Protein AF-A0A522DAP2-F1 (afdb_monomer)

Mean predicted aligned error: 5.96 Å

Foldseek 3Di:
DDDDPPPDPDQDQWWWFQDPPPRDIDIDGADPPDAAQWDQDPPPRDIDGADDPQPHSCCRGIPDHHRVVVND

Structure (mmCIF, N/CA/C/O backbone):
data_AF-A0A522DAP2-F1
#
_entry.id   AF-A0A522DAP2-F1
#
loop_
_atom_site.group_PDB
_atom_site.id
_atom_site.type_symbol
_atom_site.label_atom_id
_atom_site.label_alt_id
_atom_site.label_comp_id
_atom_site.label_asym_id
_atom_site.label_entity_id
_atom_site.label_seq_id
_atom_site.pdbx_PDB_ins_code
_atom_site.Cartn_x
_atom_site.Cartn_y
_atom_site.Cartn_z
_atom_site.occupancy
_atom_site.B_iso_or_equiv
_atom_site.auth_seq_id
_atom_site.auth_comp_id
_atom_site.auth_asym_id
_atom_site.auth_atom_id
_atom_site.pdbx_PDB_model_num
ATOM 1 N N . MET A 1 1 ? -33.207 -0.545 30.259 1.00 47.00 1 MET A N 1
ATOM 2 C CA . MET A 1 1 ? -31.878 -1.162 30.431 1.00 47.00 1 MET A CA 1
ATOM 3 C C . MET A 1 1 ? -31.242 -1.187 29.061 1.00 47.00 1 MET A C 1
ATOM 5 O O . MET A 1 1 ? -31.591 -2.015 28.235 1.00 47.00 1 MET A O 1
ATOM 9 N N . SER A 1 2 ? -30.461 -0.148 28.808 1.00 60.91 2 SER A N 1
ATOM 10 C CA . SER A 1 2 ? -29.615 0.070 27.642 1.00 60.91 2 SER A CA 1
ATOM 11 C C . SER A 1 2 ? -28.525 -0.995 27.598 1.00 60.91 2 SER A C 1
ATOM 13 O O . SER A 1 2 ? -27.832 -1.163 28.597 1.00 60.91 2 SER A O 1
ATOM 15 N N . ILE A 1 3 ? -28.377 -1.680 26.464 1.00 56.31 3 ILE A N 1
ATOM 16 C CA . ILE A 1 3 ? -27.088 -2.221 26.032 1.00 56.31 3 ILE A CA 1
ATOM 17 C C . ILE A 1 3 ? -26.969 -1.940 24.537 1.00 56.31 3 ILE A C 1
ATOM 19 O O . ILE A 1 3 ? -27.853 -2.252 23.741 1.00 56.31 3 ILE A O 1
ATOM 23 N N . ASP A 1 4 ? -25.880 -1.261 24.239 1.00 58.72 4 ASP A N 1
ATOM 24 C CA . ASP A 1 4 ? -25.450 -0.664 22.996 1.00 58.72 4 ASP A CA 1
ATOM 25 C C . ASP A 1 4 ? -25.271 -1.695 21.871 1.00 58.72 4 ASP A C 1
ATOM 27 O O . ASP A 1 4 ? -24.393 -2.553 21.931 1.00 58.72 4 ASP A O 1
ATOM 31 N N . ILE A 1 5 ? -26.060 -1.572 20.801 1.00 58.22 5 ILE A N 1
ATOM 32 C CA . ILE A 1 5 ? -25.683 -2.107 19.487 1.00 58.22 5 ILE A CA 1
ATOM 33 C C . ILE A 1 5 ? -24.873 -1.003 18.808 1.00 58.22 5 ILE A C 1
ATOM 35 O O . ILE A 1 5 ? -25.389 -0.220 18.014 1.00 58.22 5 ILE A O 1
ATOM 39 N N . LEU A 1 6 ? -23.602 -0.886 19.188 1.00 55.25 6 LEU A N 1
ATOM 40 C CA . LEU A 1 6 ? -22.617 -0.208 18.358 1.00 55.25 6 LEU A CA 1
ATOM 41 C C . LEU A 1 6 ? -22.078 -1.253 17.382 1.00 55.25 6 LEU A C 1
ATOM 43 O O . LEU A 1 6 ? -21.085 -1.920 17.657 1.00 55.25 6 LEU A O 1
ATOM 47 N N . 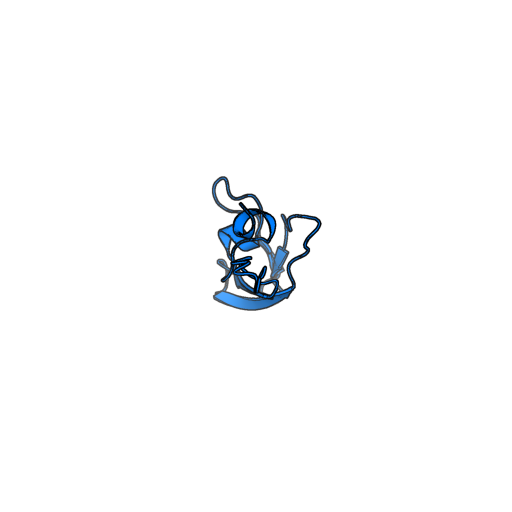GLU A 1 7 ? -22.741 -1.398 16.235 1.00 57.72 7 GLU A N 1
ATOM 48 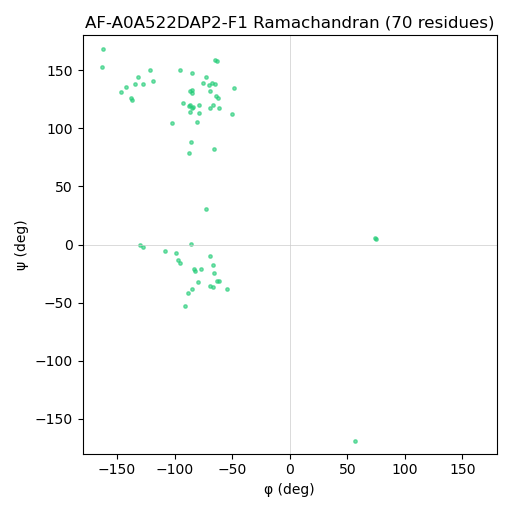C CA . GLU A 1 7 ? -22.072 -1.871 15.022 1.00 57.72 7 GLU A CA 1
ATOM 49 C C . GLU A 1 7 ? -21.049 -0.799 14.613 1.00 57.72 7 GLU A C 1
ATOM 51 O O . GLU A 1 7 ? -21.323 0.085 13.805 1.00 57.72 7 GLU A O 1
ATOM 56 N N . GLN A 1 8 ? -19.873 -0.824 15.236 1.00 54.69 8 GLN A N 1
ATOM 57 C CA . GLN A 1 8 ? -18.682 -0.175 14.703 1.00 54.69 8 GLN A CA 1
ATOM 58 C C . GLN A 1 8 ? -17.832 -1.279 14.095 1.00 54.69 8 GLN A C 1
ATOM 60 O O . GLN A 1 8 ? -17.239 -2.077 14.816 1.00 54.69 8 GLN A O 1
ATOM 65 N N . SER A 1 9 ? -17.824 -1.351 12.766 1.00 69.31 9 SER A N 1
ATOM 66 C CA . SER A 1 9 ? -16.929 -2.215 12.002 1.00 69.31 9 SER A CA 1
ATOM 67 C C . SER A 1 9 ? -15.497 -1.994 12.493 1.00 69.31 9 SER A C 1
ATOM 69 O O . SER A 1 9 ? -14.952 -0.899 12.345 1.00 69.31 9 SER A O 1
ATOM 71 N N . GLU A 1 10 ? -14.904 -2.999 13.134 1.00 87.38 10 GLU A N 1
ATOM 72 C CA . GLU A 1 10 ? -13.531 -2.909 13.623 1.00 87.38 10 GLU A CA 1
ATOM 73 C C . GLU A 1 10 ? -12.586 -2.706 12.430 1.00 87.38 10 GLU A C 1
ATOM 75 O O . GLU A 1 10 ? -12.622 -3.464 11.459 1.00 87.38 10 GLU A O 1
ATOM 80 N N . ILE A 1 11 ? -11.761 -1.656 12.477 1.00 93.12 11 ILE A N 1
ATOM 81 C CA . ILE A 1 11 ? -10.797 -1.364 11.414 1.00 93.12 11 ILE A CA 1
ATOM 82 C C . ILE A 1 11 ? -9.707 -2.436 11.432 1.00 93.12 11 ILE A C 1
ATOM 84 O O . ILE A 1 11 ? -8.938 -2.549 12.387 1.00 93.12 11 ILE A O 1
ATOM 88 N N . ILE A 1 12 ? -9.598 -3.187 10.340 1.00 95.81 12 ILE A N 1
ATOM 89 C CA . ILE A 1 12 ? -8.595 -4.233 10.168 1.00 95.81 12 ILE A CA 1
ATOM 90 C C . ILE A 1 12 ? -7.316 -3.583 9.649 1.00 95.81 12 ILE A C 1
ATOM 92 O O . ILE A 1 12 ? -7.296 -3.025 8.553 1.00 95.81 12 ILE A O 1
ATOM 96 N N . LEU A 1 13 ? -6.231 -3.659 10.422 1.00 96.44 13 LEU A N 1
ATOM 97 C CA . LEU A 1 13 ? -4.952 -3.042 10.047 1.00 96.44 13 LEU A CA 1
ATOM 98 C C . LEU A 1 13 ? -3.977 -3.992 9.355 1.00 96.44 13 LEU A C 1
ATOM 100 O O . LEU A 1 13 ? -3.039 -3.513 8.729 1.00 96.44 13 LEU A O 1
ATOM 104 N N . GLN A 1 14 ? -4.177 -5.306 9.430 1.00 97.94 14 GLN A N 1
ATOM 105 C CA . GLN A 1 14 ? -3.325 -6.254 8.711 1.00 97.94 14 GLN A CA 1
ATOM 106 C C . GLN A 1 14 ? -3.821 -6.432 7.278 1.00 97.94 14 GLN A C 1
ATOM 108 O O . GLN A 1 14 ? -5.006 -6.671 7.042 1.00 97.94 14 GLN A O 1
ATOM 113 N N . SER A 1 15 ? -2.912 -6.315 6.316 1.00 98.19 15 SER A N 1
ATOM 114 C CA . SER A 1 15 ? -3.192 -6.601 4.912 1.00 98.19 15 SER A CA 1
ATOM 115 C C . SER A 1 15 ? -1.991 -7.272 4.271 1.00 98.19 15 SER A C 1
ATOM 117 O O . SER A 1 15 ? -0.862 -6.802 4.390 1.00 98.19 15 SER A O 1
ATOM 119 N N . VAL A 1 16 ? -2.244 -8.322 3.499 1.00 98.50 16 VAL A N 1
ATOM 120 C CA . VAL A 1 16 ? -1.238 -8.935 2.634 1.00 98.50 16 VAL A CA 1
ATOM 121 C C . VAL A 1 16 ? -1.110 -8.084 1.380 1.00 98.50 16 VAL A C 1
ATOM 123 O O . VAL A 1 16 ? -2.095 -7.876 0.677 1.00 98.50 16 VAL A O 1
ATOM 126 N N . ILE A 1 17 ? 0.082 -7.555 1.111 1.00 98.31 17 ILE A N 1
ATOM 127 C CA . ILE A 1 17 ? 0.401 -6.894 -0.156 1.00 98.31 17 ILE A CA 1
ATOM 128 C C . ILE A 1 17 ? 0.865 -7.959 -1.143 1.00 98.31 17 ILE A C 1
ATOM 130 O O . ILE A 1 17 ? 1.890 -8.602 -0.914 1.00 98.31 17 ILE A O 1
ATOM 134 N N . HIS A 1 18 ? 0.149 -8.090 -2.258 1.00 98.44 18 HIS A N 1
ATOM 135 C CA . HIS A 1 18 ? 0.536 -8.926 -3.388 1.00 98.44 18 HIS A CA 1
ATOM 136 C C . HIS A 1 18 ? 1.328 -8.108 -4.415 1.00 98.44 18 HIS A C 1
ATOM 138 O O . HIS A 1 18 ? 0.847 -7.112 -4.950 1.00 98.44 18 HIS A O 1
ATOM 144 N N . CYS A 1 19 ? 2.558 -8.510 -4.728 1.00 98.44 19 CYS A N 1
ATOM 145 C CA . CYS A 1 19 ? 3.369 -7.832 -5.730 1.00 98.44 19 CYS A CA 1
A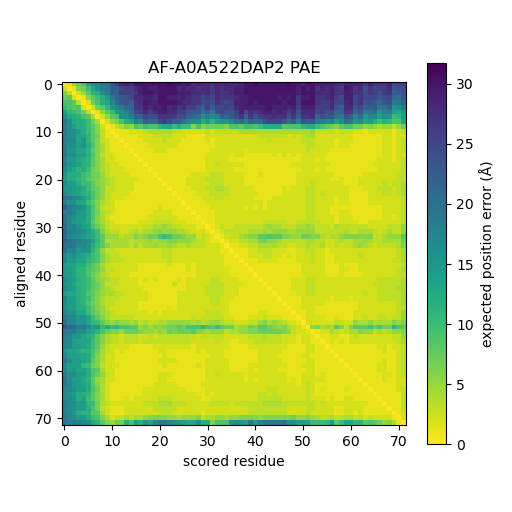TOM 146 C C . CYS A 1 19 ? 2.932 -8.239 -7.149 1.00 98.44 19 CYS A C 1
ATOM 148 O O . CYS A 1 19 ? 3.214 -9.366 -7.555 1.00 98.44 19 CYS A O 1
ATOM 150 N N . PRO A 1 20 ? 2.369 -7.331 -7.969 1.00 97.81 20 PRO A N 1
ATOM 151 C CA . PRO A 1 20 ? 1.899 -7.670 -9.316 1.00 97.81 20 PRO A CA 1
ATOM 152 C C . PRO A 1 20 ? 3.039 -7.985 -10.301 1.00 97.81 20 PRO A C 1
ATOM 154 O O . PRO A 1 20 ? 2.784 -8.420 -11.418 1.00 97.81 20 PRO A O 1
ATOM 157 N N . VAL A 1 21 ? 4.296 -7.733 -9.914 1.00 98.12 21 VAL A N 1
ATOM 158 C CA . VAL A 1 21 ? 5.477 -7.950 -10.762 1.00 98.12 21 VAL A CA 1
ATOM 159 C C . VAL A 1 21 ? 6.016 -9.375 -10.630 1.00 98.12 21 VAL A C 1
ATOM 161 O O . VAL A 1 21 ? 6.405 -9.969 -11.630 1.00 98.12 21 VAL A O 1
ATOM 164 N N . CYS A 1 22 ? 6.074 -9.923 -9.412 1.00 98.31 22 CYS A N 1
ATOM 165 C CA . CYS A 1 22 ? 6.684 -11.236 -9.156 1.00 98.31 22 CYS A CA 1
ATOM 166 C C . CYS A 1 22 ? 5.792 -12.220 -8.387 1.00 98.31 22 CYS A C 1
ATOM 168 O O . CYS A 1 22 ? 6.218 -13.346 -8.147 1.00 98.31 22 CYS A O 1
ATOM 170 N N . GLY A 1 23 ? 4.591 -11.811 -7.974 1.00 98.06 23 GLY A N 1
ATOM 171 C CA . GLY A 1 23 ? 3.670 -12.630 -7.185 1.00 98.06 23 GLY A CA 1
ATOM 172 C C . GLY A 1 23 ? 4.050 -12.789 -5.710 1.00 98.06 23 GLY A C 1
ATOM 173 O O . GLY A 1 23 ? 3.395 -13.542 -4.999 1.00 98.06 23 GLY A O 1
ATOM 174 N N . PHE A 1 24 ? 5.101 -12.111 -5.232 1.00 98.44 24 PHE A N 1
ATOM 175 C CA . PHE A 1 24 ? 5.487 -12.152 -3.821 1.00 98.44 24 PHE A CA 1
ATOM 176 C C . PHE A 1 24 ? 4.417 -11.518 -2.934 1.00 98.44 24 PHE A C 1
ATOM 178 O O . PHE A 1 24 ? 3.917 -10.436 -3.241 1.00 98.44 24 PHE A O 1
ATOM 185 N N . GLU A 1 25 ? 4.141 -12.153 -1.801 1.00 98.50 25 GLU A N 1
ATOM 186 C CA . GLU A 1 25 ? 3.171 -11.694 -0.817 1.00 98.50 25 GLU A CA 1
ATOM 187 C C . GLU A 1 25 ? 3.846 -11.414 0.519 1.00 98.50 25 GLU A C 1
ATOM 189 O O . GLU A 1 25 ? 4.738 -12.147 0.952 1.00 98.50 25 GLU A O 1
ATOM 194 N N . ARG A 1 26 ? 3.418 -10.341 1.185 1.00 98.12 26 ARG A N 1
ATOM 195 C CA . ARG A 1 26 ? 3.864 -10.026 2.542 1.00 98.12 26 ARG A CA 1
ATOM 196 C C . ARG A 1 26 ? 2.751 -9.359 3.327 1.00 98.12 26 ARG A C 1
ATOM 198 O O . ARG A 1 26 ? 2.141 -8.413 2.835 1.00 98.12 26 ARG A O 1
ATOM 205 N N . GLU A 1 27 ? 2.512 -9.846 4.538 1.00 98.50 27 GLU A N 1
ATOM 206 C CA . GLU A 1 27 ? 1.643 -9.164 5.492 1.00 98.50 27 GLU A CA 1
ATOM 207 C C . GLU A 1 27 ? 2.307 -7.874 5.975 1.00 98.50 27 GLU A C 1
ATOM 209 O O . GLU A 1 27 ? 3.486 -7.853 6.333 1.00 98.50 27 GLU A O 1
ATOM 214 N N . GLU A 1 28 ? 1.539 -6.795 5.947 1.00 97.88 28 GLU A N 1
ATOM 215 C CA . GLU A 1 28 ? 1.941 -5.466 6.372 1.00 97.88 28 GLU A CA 1
ATOM 216 C C . GLU A 1 28 ? 0.877 -4.871 7.284 1.00 97.88 28 GLU A C 1
ATOM 218 O O . GLU A 1 28 ? -0.328 -5.015 7.054 1.00 97.88 28 GLU A O 1
ATOM 223 N N . THR A 1 29 ? 1.332 -4.121 8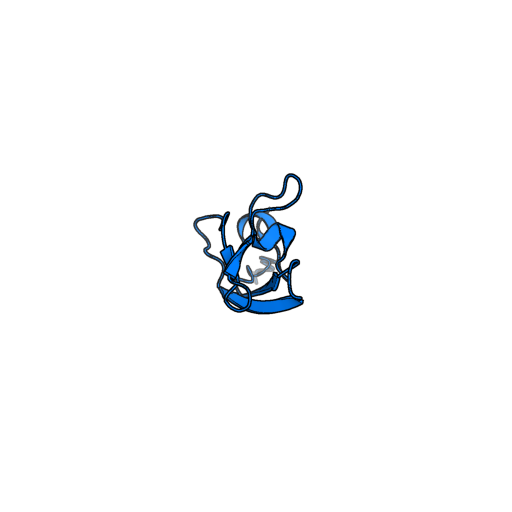.283 1.00 96.94 29 THR A N 1
ATOM 224 C CA . THR A 1 29 ? 0.447 -3.337 9.140 1.00 96.94 29 THR A CA 1
ATOM 225 C C . THR A 1 29 ? 0.212 -1.960 8.524 1.00 96.94 29 THR A C 1
ATOM 227 O O . THR A 1 29 ? 1.135 -1.165 8.334 1.00 96.94 29 THR A O 1
ATOM 230 N N . MET A 1 30 ? -1.047 -1.659 8.224 1.00 95.69 30 MET A N 1
ATOM 231 C CA . MET A 1 30 ?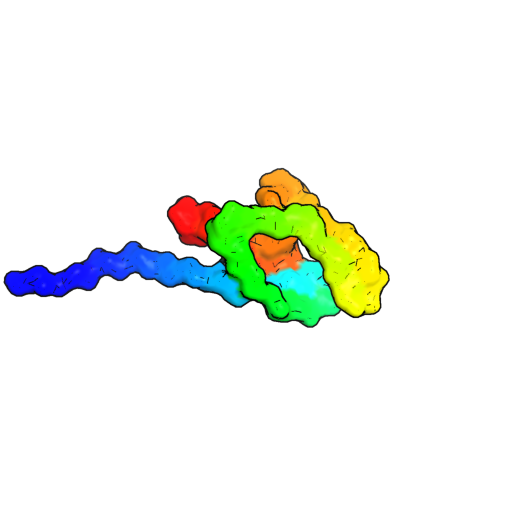 -1.486 -0.376 7.695 1.00 95.69 30 MET A CA 1
ATOM 232 C C . MET A 1 30 ? -1.387 0.724 8.750 1.00 95.69 30 MET A C 1
ATOM 234 O O . MET A 1 30 ? -1.797 0.563 9.899 1.00 95.69 30 MET A O 1
ATOM 238 N N . ARG A 1 31 ? -0.898 1.892 8.329 1.00 92.94 31 ARG A N 1
ATOM 239 C CA . ARG A 1 31 ? -0.949 3.107 9.142 1.00 92.94 31 ARG A CA 1
ATOM 240 C C . ARG A 1 31 ? -2.364 3.679 9.153 1.00 92.94 31 ARG A C 1
ATOM 242 O O . ARG A 1 31 ? -3.020 3.737 8.116 1.00 92.94 31 ARG A O 1
ATOM 249 N N . THR A 1 32 ? -2.812 4.147 10.313 1.00 88.94 32 THR A N 1
ATOM 250 C CA . THR A 1 32 ? -4.133 4.775 10.487 1.00 88.94 32 THR A CA 1
ATOM 251 C C . THR A 1 32 ? -4.150 6.253 10.096 1.00 88.94 32 THR A C 1
ATOM 253 O O . THR A 1 32 ? -5.201 6.785 9.746 1.00 88.94 32 THR A O 1
ATOM 256 N N . ASP A 1 33 ? -2.988 6.905 10.116 1.00 87.12 33 ASP A N 1
ATOM 257 C CA . ASP A 1 33 ? -2.815 8.349 9.937 1.00 87.12 33 ASP A CA 1
ATOM 258 C C . ASP A 1 33 ? -2.402 8.760 8.514 1.00 87.12 33 ASP A C 1
ATOM 260 O O . ASP A 1 33 ? -2.307 9.949 8.214 1.00 87.12 33 ASP A O 1
ATOM 264 N N . SER A 1 34 ? -2.104 7.800 7.634 1.00 87.94 34 SER A N 1
ATOM 265 C CA . SER A 1 34 ? -1.567 8.095 6.306 1.00 87.94 34 SER A CA 1
ATOM 266 C C . SER A 1 34 ? -1.684 6.925 5.331 1.00 87.94 34 SER A C 1
ATOM 268 O O . SER A 1 34 ? -1.681 5.752 5.701 1.00 87.94 34 SER A O 1
ATOM 270 N N . CYS A 1 35 ? -1.765 7.260 4.044 1.00 91.81 35 CYS A N 1
ATOM 271 C CA . CYS A 1 35 ? -1.754 6.293 2.955 1.00 91.81 35 CYS A CA 1
ATOM 272 C C . CYS A 1 35 ? -0.319 5.962 2.526 1.00 91.81 35 CYS A C 1
ATOM 274 O O . CYS A 1 35 ? 0.486 6.853 2.254 1.00 91.81 35 CYS A O 1
ATOM 276 N N . LEU A 1 36 ? -0.018 4.670 2.388 1.00 93.81 36 LEU A N 1
ATOM 277 C CA . LEU A 1 36 ? 1.238 4.209 1.806 1.00 93.81 36 LEU A CA 1
ATOM 278 C C . LEU A 1 36 ? 1.155 4.277 0.273 1.00 93.81 36 LEU A C 1
ATOM 280 O O . LEU A 1 36 ? 0.477 3.466 -0.345 1.00 93.81 36 LEU A O 1
ATOM 284 N N . VAL A 1 37 ? 1.809 5.255 -0.354 1.00 96.31 37 VAL A N 1
ATOM 285 C CA . VAL A 1 37 ? 1.744 5.475 -1.820 1.00 96.31 37 VAL A CA 1
ATOM 286 C C . VAL A 1 37 ? 2.906 4.856 -2.598 1.00 96.31 37 VAL A C 1
ATOM 288 O O . VAL A 1 37 ? 2.849 4.762 -3.817 1.00 96.31 37 VAL A O 1
ATOM 291 N N . ASN A 1 38 ? 3.968 4.434 -1.916 1.00 96.56 38 ASN A N 1
ATOM 292 C CA . ASN A 1 38 ? 5.066 3.690 -2.524 1.00 96.56 38 ASN A CA 1
ATOM 293 C C . ASN A 1 38 ? 5.410 2.507 -1.625 1.00 96.56 38 ASN A C 1
ATOM 295 O O . ASN A 1 38 ? 5.485 2.665 -0.407 1.00 96.56 38 ASN A O 1
ATOM 299 N N . TYR A 1 39 ? 5.665 1.349 -2.224 1.00 97.69 39 TYR A N 1
ATOM 300 C CA . TYR A 1 39 ? 6.096 0.157 -1.503 1.00 97.69 39 TYR A CA 1
ATOM 301 C C . TYR A 1 39 ? 7.209 -0.555 -2.265 1.00 97.69 39 TYR A C 1
ATOM 303 O O . TYR A 1 39 ? 7.051 -0.874 -3.441 1.00 97.69 39 TYR A O 1
ATOM 311 N N . LEU A 1 40 ? 8.340 -0.801 -1.604 1.00 98.25 40 LEU A N 1
ATOM 312 C CA . LEU A 1 40 ? 9.436 -1.577 -2.174 1.00 98.25 40 LEU A CA 1
ATOM 313 C C . LEU A 1 40 ? 9.154 -3.068 -1.969 1.00 98.25 40 LEU A C 1
ATOM 315 O O . LEU A 1 40 ? 9.094 -3.540 -0.834 1.00 98.25 40 LEU A O 1
ATOM 319 N N . CYS A 1 41 ? 9.017 -3.822 -3.059 1.00 98.19 41 CYS A N 1
ATOM 320 C CA . CYS A 1 41 ? 8.880 -5.269 -2.963 1.00 98.19 41 CYS A CA 1
ATOM 321 C C . CYS A 1 41 ? 10.180 -5.888 -2.435 1.00 98.19 41 CYS A C 1
ATOM 323 O O . CYS A 1 41 ? 11.226 -5.780 -3.073 1.00 98.19 41 CYS A O 1
ATOM 325 N N . ALA A 1 42 ? 10.102 -6.583 -1.298 1.00 97.19 42 ALA A N 1
ATOM 326 C CA . ALA A 1 42 ? 11.259 -7.215 -0.662 1.00 97.19 42 ALA A CA 1
ATOM 327 C C . ALA A 1 42 ? 11.857 -8.380 -1.475 1.00 97.19 42 ALA A C 1
ATOM 329 O O . ALA A 1 42 ? 12.991 -8.773 -1.223 1.00 97.19 42 ALA A O 1
ATOM 330 N N . SER A 1 43 ? 11.109 -8.927 -2.440 1.00 98.31 43 SER A N 1
ATOM 331 C CA . SER A 1 43 ? 11.558 -10.040 -3.282 1.00 98.31 43 SER A CA 1
ATOM 332 C C . SER A 1 43 ? 12.257 -9.575 -4.563 1.00 98.31 43 SER A C 1
ATOM 334 O O . SER A 1 43 ? 13.379 -9.994 -4.828 1.00 98.31 43 SER A O 1
ATOM 336 N N . CYS A 1 44 ? 11.627 -8.704 -5.360 1.00 98.38 44 CYS A N 1
ATOM 337 C CA . CYS A 1 44 ? 12.155 -8.302 -6.671 1.00 98.38 44 CYS A CA 1
ATOM 338 C C . CYS A 1 44 ? 12.687 -6.861 -6.731 1.00 98.38 44 CYS A C 1
ATOM 340 O O . CYS A 1 44 ? 13.211 -6.448 -7.761 1.00 98.38 44 CYS A O 1
ATOM 342 N N . GLY A 1 45 ? 12.535 -6.073 -5.661 1.00 98.25 45 GLY A N 1
ATOM 343 C CA . GLY A 1 45 ? 13.005 -4.686 -5.603 1.00 98.25 45 GLY A CA 1
ATOM 344 C C . GLY A 1 45 ? 12.180 -3.680 -6.414 1.00 98.25 45 GLY A C 1
ATOM 345 O O . GLY A 1 45 ? 12.557 -2.512 -6.494 1.00 98.25 45 GLY A O 1
ATOM 346 N N . SER A 1 46 ? 11.051 -4.077 -7.011 1.00 98.12 46 SER A N 1
ATOM 347 C CA . SER A 1 46 ? 10.170 -3.136 -7.712 1.00 98.12 46 SER A CA 1
ATOM 348 C C . SER A 1 46 ? 9.514 -2.158 -6.735 1.00 98.12 46 SER A C 1
ATOM 350 O O . SER A 1 46 ? 9.023 -2.578 -5.683 1.00 98.12 46 SER A O 1
ATOM 352 N N . ILE A 1 47 ? 9.414 -0.883 -7.114 1.00 98.38 47 ILE A N 1
ATOM 353 C CA . ILE A 1 47 ? 8.599 0.099 -6.389 1.00 98.38 47 ILE A CA 1
ATOM 354 C C . ILE A 1 47 ? 7.167 0.027 -6.918 1.00 98.38 47 ILE A C 1
ATOM 356 O O . ILE A 1 47 ? 6.905 0.363 -8.072 1.00 98.38 47 ILE A O 1
ATOM 360 N N . LEU A 1 48 ? 6.244 -0.397 -6.062 1.00 98.12 48 LEU A N 1
ATOM 361 C CA . LEU A 1 48 ? 4.815 -0.423 -6.343 1.00 98.12 48 LEU A CA 1
ATOM 362 C C . LEU A 1 48 ? 4.203 0.941 -6.035 1.00 98.12 48 LEU A C 1
ATOM 364 O O . LEU A 1 48 ? 4.440 1.505 -4.965 1.00 98.12 48 LEU A O 1
ATOM 3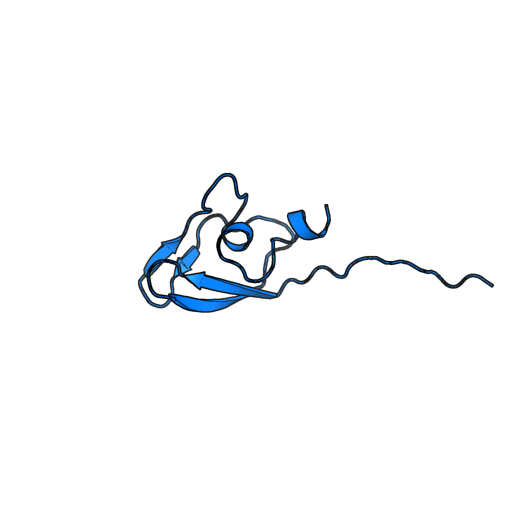68 N N . ARG A 1 49 ? 3.388 1.435 -6.965 1.00 97.56 49 ARG A N 1
ATOM 369 C CA . ARG A 1 49 ? 2.547 2.629 -6.825 1.00 97.56 49 ARG A CA 1
ATOM 370 C C . ARG A 1 49 ? 1.087 2.235 -7.033 1.00 97.56 49 ARG A C 1
ATOM 372 O O . ARG A 1 49 ? 0.864 1.287 -7.785 1.00 97.56 49 ARG A O 1
ATOM 379 N N . PRO A 1 50 ? 0.124 2.932 -6.404 1.00 96.88 50 PRO A N 1
ATOM 380 C CA . PRO A 1 50 ? -1.295 2.677 -6.605 1.00 96.88 50 PRO A CA 1
ATOM 381 C C . PRO A 1 50 ? -1.623 2.594 -8.096 1.00 96.88 50 PRO A C 1
ATOM 383 O O . PRO A 1 50 ? -1.127 3.394 -8.893 1.00 96.88 50 PRO A O 1
ATOM 386 N N . ALA A 1 51 ? -2.403 1.586 -8.457 1.00 91.88 51 ALA A N 1
ATOM 387 C CA . ALA A 1 51 ? -2.934 1.409 -9.795 1.00 91.88 51 ALA A CA 1
ATOM 388 C C . ALA A 1 51 ? -4.339 2.003 -9.853 1.00 91.88 51 ALA A C 1
ATOM 390 O O . ALA A 1 51 ? -5.070 1.964 -8.867 1.00 91.88 51 ALA A O 1
ATOM 391 N N . ASN A 1 52 ? -4.734 2.496 -11.027 1.00 84.94 52 ASN A N 1
ATOM 392 C CA . ASN A 1 52 ? -5.991 3.230 -11.197 1.00 84.94 52 ASN A CA 1
ATOM 393 C C . ASN A 1 52 ? -6.058 4.443 -10.244 1.00 84.94 52 ASN A C 1
ATOM 395 O O . ASN A 1 52 ? -5.064 4.814 -9.620 1.00 84.94 52 ASN A O 1
ATOM 399 N N . ASP A 1 53 ? -7.218 5.077 -10.117 1.00 89.62 53 ASP A N 1
ATOM 400 C CA . ASP A 1 53 ? -7.434 6.194 -9.184 1.00 89.62 53 ASP A CA 1
ATOM 401 C C . ASP A 1 53 ? -7.500 5.747 -7.700 1.00 89.62 53 ASP A C 1
ATOM 403 O O . ASP A 1 53 ? -8.194 6.347 -6.875 1.00 89.62 53 ASP A O 1
ATOM 407 N N . ASP A 1 54 ? -6.793 4.671 -7.333 1.00 95.31 54 ASP A N 1
ATOM 408 C CA . ASP A 1 54 ? -6.688 4.210 -5.953 1.00 95.31 54 ASP A CA 1
ATOM 409 C C . ASP A 1 54 ? -5.790 5.129 -5.120 1.00 95.31 54 ASP A C 1
ATOM 411 O O . ASP A 1 54 ? -4.743 5.615 -5.546 1.00 95.31 54 ASP A O 1
ATOM 415 N N . CYS A 1 55 ? -6.159 5.310 -3.853 1.00 93.81 55 CYS A N 1
ATOM 416 C CA . CYS A 1 55 ? -5.466 6.246 -2.973 1.00 93.81 55 CYS A CA 1
ATOM 417 C C . CYS A 1 55 ? -4.118 5.739 -2.425 1.00 93.81 55 CYS A C 1
ATOM 419 O O . CYS A 1 55 ? -3.321 6.543 -1.944 1.00 93.81 55 CYS A O 1
ATOM 421 N N . CYS A 1 56 ? -3.867 4.422 -2.399 1.00 96.62 56 CYS A N 1
ATOM 422 C CA . CYS A 1 56 ? -2.660 3.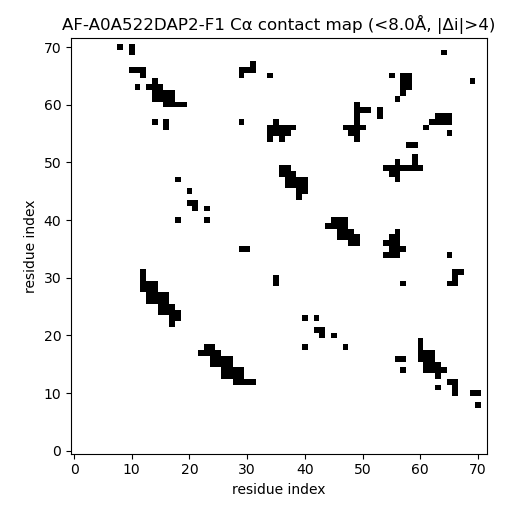844 -1.795 1.00 96.62 56 CYS A CA 1
ATOM 423 C C . CYS A 1 56 ? -2.389 2.402 -2.269 1.00 96.62 56 CYS A C 1
ATOM 425 O O . CYS A 1 56 ? -3.255 1.762 -2.863 1.00 96.62 56 CYS A O 1
ATOM 427 N N . VAL A 1 57 ? -1.198 1.870 -1.969 1.00 97.62 57 VAL A N 1
ATOM 428 C CA . VAL A 1 57 ? -0.777 0.518 -2.386 1.00 97.62 57 VAL A CA 1
ATOM 429 C C . VAL A 1 57 ? -1.669 -0.586 -1.821 1.00 97.62 57 VAL A C 1
ATOM 431 O O . VAL A 1 57 ? -1.876 -1.588 -2.493 1.00 97.62 57 VAL 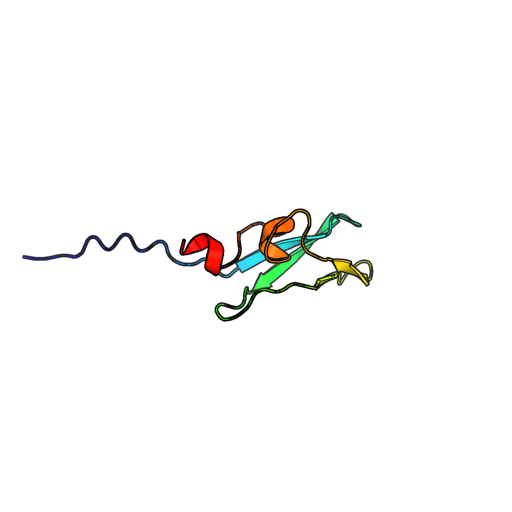A O 1
ATOM 434 N N . PHE A 1 58 ? -2.247 -0.399 -0.630 1.00 97.69 58 PHE A N 1
ATOM 435 C CA . PHE A 1 58 ? -3.193 -1.356 -0.046 1.00 97.69 58 PHE A CA 1
ATOM 436 C C . PHE A 1 58 ? -4.516 -1.388 -0.809 1.00 97.69 58 PHE A C 1
ATOM 438 O O . PHE A 1 58 ? -5.106 -2.446 -0.985 1.00 97.69 58 PHE A O 1
ATOM 445 N N . CYS A 1 59 ? -4.978 -0.246 -1.320 1.00 96.88 59 CYS A N 1
ATOM 446 C CA . CYS A 1 59 ? -6.191 -0.223 -2.129 1.00 96.88 59 CYS A CA 1
ATOM 447 C C . CYS A 1 59 ? -6.007 -0.967 -3.453 1.00 96.88 59 CYS A C 1
ATOM 449 O O . CYS A 1 59 ? -6.927 -1.673 -3.858 1.00 96.88 59 CYS A O 1
ATOM 451 N N . SER A 1 60 ? -4.828 -0.879 -4.066 1.00 97.81 60 SER A N 1
ATOM 452 C CA . SER A 1 60 ? -4.565 -1.543 -5.347 1.00 97.81 60 SER A CA 1
ATOM 453 C C . SER A 1 60 ? -4.135 -2.999 -5.219 1.00 97.81 60 SER A C 1
ATOM 455 O O . SER A 1 60 ? -4.516 -3.820 -6.047 1.00 97.81 60 SER A O 1
ATOM 457 N N . PHE A 1 61 ? -3.326 -3.320 -4.210 1.00 98.00 61 PHE A N 1
ATOM 458 C CA . PHE A 1 61 ? -2.615 -4.599 -4.118 1.00 98.00 61 PHE A CA 1
ATOM 459 C C . PHE A 1 61 ? -2.769 -5.302 -2.764 1.00 98.00 61 PHE A C 1
ATOM 461 O O . PHE A 1 61 ? -2.177 -6.360 -2.556 1.00 98.00 61 PHE A O 1
ATOM 468 N N . GLY A 1 62 ? -3.501 -4.703 -1.825 1.00 97.44 62 GLY A N 1
ATOM 469 C CA . GLY A 1 62 ? -3.749 -5.268 -0.505 1.00 97.44 62 GLY A CA 1
ATOM 470 C C . GLY A 1 62 ? -4.934 -6.233 -0.495 1.00 97.44 62 GLY A C 1
ATOM 471 O O . GLY A 1 62 ? -5.924 -6.025 -1.197 1.00 97.44 62 GLY A O 1
ATOM 472 N N . SER A 1 63 ? -4.860 -7.257 0.354 1.00 98.19 63 SER A N 1
ATOM 473 C CA . SER A 1 63 ? -5.993 -8.129 0.681 1.00 98.19 63 SER A CA 1
ATOM 474 C C . SER A 1 63 ? -7.111 -7.393 1.429 1.00 98.19 63 SER A C 1
ATOM 476 O O . SER A 1 63 ? -8.267 -7.804 1.362 1.00 98.19 63 SER A O 1
ATOM 478 N N . VAL A 1 64 ? -6.779 -6.302 2.127 1.00 97.06 64 VAL A N 1
ATOM 479 C CA . VAL A 1 64 ? -7.728 -5.427 2.824 1.00 97.06 64 VAL A CA 1
ATOM 480 C C . VAL A 1 64 ? -7.494 -3.981 2.381 1.00 97.06 64 VAL A C 1
ATOM 482 O O . VAL A 1 64 ? -6.356 -3.532 2.236 1.00 97.06 64 VAL A O 1
ATOM 485 N N . LYS A 1 65 ? -8.581 -3.234 2.147 1.00 95.56 65 LYS A N 1
ATOM 486 C CA . LYS A 1 65 ? -8.514 -1.813 1.761 1.00 95.56 65 LYS A CA 1
ATOM 487 C C . LYS A 1 65 ? -7.930 -0.965 2.890 1.00 95.56 65 LYS A C 1
ATOM 489 O O . LYS A 1 65 ? -7.974 -1.354 4.050 1.00 95.56 65 LYS A O 1
ATOM 494 N N . CYS A 1 66 ? -7.403 0.215 2.568 1.00 96.00 66 CYS A N 1
ATOM 495 C CA . CYS A 1 66 ? -6.783 1.069 3.582 1.00 96.00 66 CYS A CA 1
ATOM 496 C C . CYS A 1 66 ? -7.776 1.537 4.664 1.00 96.00 66 CYS A C 1
ATOM 498 O O . CYS A 1 66 ? -8.975 1.614 4.385 1.00 96.00 66 CYS A O 1
ATOM 500 N N . PRO A 1 67 ? -7.300 1.924 5.866 1.00 94.19 67 PRO A N 1
ATOM 501 C CA . PRO A 1 67 ? -8.177 2.280 6.988 1.00 94.19 67 PRO A CA 1
ATOM 502 C C . PRO A 1 67 ? -9.204 3.364 6.646 1.00 94.19 67 PRO A C 1
ATOM 504 O O . PRO A 1 67 ? -10.369 3.264 7.012 1.00 94.19 67 PRO A O 1
ATOM 507 N N . GLN A 1 68 ? -8.795 4.360 5.855 1.00 90.44 68 GLN A N 1
ATOM 508 C CA . GLN A 1 68 ? -9.670 5.448 5.412 1.00 90.44 68 GLN A CA 1
ATOM 509 C C . GLN A 1 68 ? -10.832 4.965 4.531 1.00 90.44 68 GLN A C 1
ATOM 511 O O . GLN A 1 68 ? -11.899 5.557 4.579 1.00 90.44 68 GLN A O 1
ATOM 516 N N . LYS A 1 69 ? -10.644 3.897 3.742 1.00 92.12 69 LYS A N 1
ATOM 517 C CA . LYS A 1 69 ? -11.696 3.287 2.911 1.00 92.12 69 LYS A CA 1
ATOM 518 C C . LYS A 1 69 ? -12.579 2.302 3.681 1.00 92.12 69 LYS A C 1
ATOM 520 O O . LYS A 1 69 ? -13.665 2.009 3.208 1.00 92.12 69 LYS A O 1
ATOM 525 N N . GLN A 1 70 ? -12.112 1.770 4.812 1.00 93.31 70 GLN A N 1
ATOM 526 C CA . GLN A 1 70 ? -12.910 0.892 5.679 1.00 93.31 70 GLN A CA 1
ATOM 527 C C . GLN A 1 70 ? -13.874 1.685 6.572 1.00 93.31 70 GLN A C 1
ATOM 529 O O . GLN A 1 70 ? -14.948 1.198 6.900 1.00 93.31 70 GLN A O 1
ATOM 534 N N . ALA A 1 71 ? -13.472 2.895 6.972 1.00 85.62 71 ALA A N 1
ATOM 535 C CA . ALA A 1 71 ? -14.244 3.782 7.841 1.00 85.62 71 ALA A CA 1
ATOM 536 C C . ALA A 1 71 ? -15.260 4.677 7.098 1.00 85.62 71 ALA A C 1
ATOM 538 O O . ALA A 1 71 ? -15.892 5.515 7.742 1.00 85.62 71 ALA A O 1
ATOM 539 N N . GLN A 1 72 ? -15.362 4.567 5.767 1.00 65.31 72 GLN A N 1
ATOM 540 C CA . GLN A 1 72 ? -16.151 5.455 4.901 1.00 65.31 72 GLN A CA 1
ATOM 541 C C . GLN A 1 72 ? -17.378 4.777 4.306 1.00 65.31 72 GLN A C 1
ATOM 543 O O . GLN A 1 72 ? -17.275 3.580 3.960 1.00 65.31 72 GLN A O 1
#

Secondary structure (DSSP, 8-state):
---------PPP-EEEEE-TTT--EEEEEPPSSS----EE-TTT--EE---TT-SSHHHHHBSS--HHHH--

Radius of gyration: 14.78 Å; Cα contacts (8 Å, |Δi|>4): 123; chains: 1; bounding box: 45×21×42 Å

pLDDT: mean 90.46, std 13.49, range [47.0, 98.5]

Nearest PDB structures (foldseek):
  4ywl-assembly1_A  TM=5.956E-01  e=9.252E-01  Pyrococcus furiosus DSM 3638
  6wgi-assembly1_6  TM=6.054E-01  e=2.623E+00  Saccharomyces cerevisiae
  6wgg-assembly1_6  TM=6.281E-01  e=2.988E+00  Saccharomyces cerevisiae
  6ee8-assembly1_J  TM=4.363E-01  e=7.938E+00  Mycobacterium tuberculosis

Solvent-accessible surface area (backbone atoms only — not comparable to full-atom values): 4586 Å² total; per-residue (Å²): 138,90,79,85,86,74,87,65,84,78,81,67,43,68,24,39,38,48,36,93,88,79,69,51,70,46,80,43,76,60,55,85,89,55,72,54,50,68,44,72,39,91,84,80,65,50,76,45,56,36,51,77,9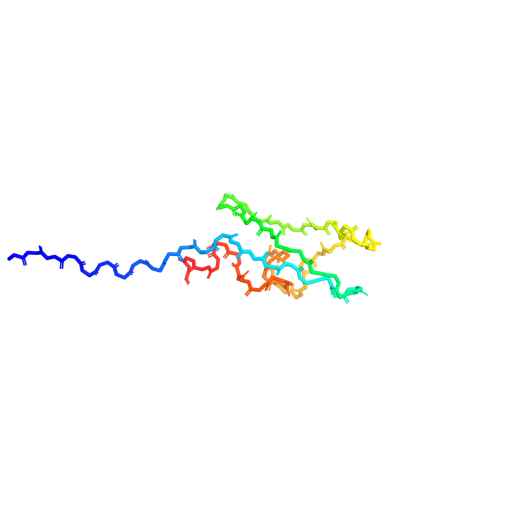6,39,83,14,33,35,55,54,35,27,79,37,57,41,51,76,66,69,78,99

Sequence (72 aa):
MSIDILEQSEIILQSVIHCPVCGFEREETMRTDSCLVNYLCASCGSILRPANDDCCVFCSFGSVKCPQKQAQ